Protein AF-A0A6I8UKQ2-F1 (afdb_monomer)

Secondary structure (DSSP, 8-state):
----PPPPTTS-EEEEEE-TT-HHHHHHHHHHHHHHHHHHHHH-TT---EEEESTT---SSTT-EEEEEESS--SSGGGSEEEEESTT-SSGGGGSPPHHHHHHHHHHHTT-S-GGGSSSHHHHHHHHHHHTSS----

Sequence (138 aa):
MSDKTPLDPNQPVLYIDHCRYRENFRRDALQLHVSLAEALRALHPRVKLQLRINEHGPPEEEGAFEVAIAATPAESPSDRQHIWTGLRRVPFAAKVPHVDDIITPVCNALQLVRDDDHTDGESHRRKMANLRRSRSPR

pLDDT: mean 85.26, std 17.62, range [42.84, 98.25]

Structure (mmCIF, N/CA/C/O backbone):
data_AF-A0A6I8UKQ2-F1
#
_entry.id   AF-A0A6I8UKQ2-F1
#
loop_
_atom_site.group_PDB
_atom_site.id
_atom_site.type_symbol
_atom_site.label_atom_id
_atom_site.label_alt_id
_atom_site.label_comp_id
_atom_site.label_asym_id
_atom_site.label_entity_id
_atom_site.label_seq_id
_atom_site.pdbx_PDB_ins_code
_atom_site.Cartn_x
_atom_site.Cartn_y
_atom_site.Cartn_z
_atom_site.occupancy
_atom_site.B_iso_or_equiv
_atom_site.auth_seq_id
_atom_site.auth_comp_id
_atom_site.auth_asym_id
_atom_site.auth_atom_id
_atom_site.pdbx_PDB_model_num
ATOM 1 N N . MET A 1 1 ? 2.188 16.620 -6.924 1.00 42.84 1 MET A N 1
ATOM 2 C CA . MET A 1 1 ? 1.585 17.357 -5.797 1.00 42.84 1 MET A CA 1
ATOM 3 C C . MET A 1 1 ? 1.211 16.324 -4.752 1.00 42.84 1 MET A C 1
ATOM 5 O O . MET A 1 1 ? 0.362 15.495 -5.058 1.00 42.84 1 MET A O 1
ATOM 9 N N . SER A 1 2 ? 1.912 16.282 -3.615 1.00 54.75 2 SER A N 1
ATOM 10 C CA . SER A 1 2 ? 1.585 15.360 -2.519 1.00 54.75 2 SER A CA 1
ATOM 11 C C . SER A 1 2 ? 0.157 15.635 -2.058 1.00 54.75 2 SER A C 1
ATOM 13 O O . SER A 1 2 ? -0.238 16.797 -1.935 1.00 54.75 2 SER A O 1
ATOM 15 N N . ASP A 1 3 ? -0.630 14.580 -1.881 1.00 59.88 3 ASP A N 1
ATOM 16 C CA . ASP A 1 3 ? -2.007 14.688 -1.414 1.00 59.88 3 ASP A CA 1
ATOM 17 C C . ASP A 1 3 ? -1.987 15.251 0.016 1.00 59.88 3 ASP A C 1
ATOM 19 O O . ASP A 1 3 ? -1.508 14.598 0.941 1.00 59.88 3 ASP A O 1
ATOM 23 N N . LYS A 1 4 ? -2.400 16.513 0.182 1.00 67.44 4 LYS A N 1
ATOM 24 C CA . LYS A 1 4 ? -2.380 17.231 1.471 1.00 67.44 4 LYS A CA 1
ATOM 25 C C . LYS A 1 4 ? -3.678 17.051 2.256 1.00 67.44 4 LYS A C 1
ATOM 27 O O . LYS A 1 4 ? -3.938 17.820 3.180 1.00 67.44 4 LYS A O 1
ATOM 32 N N . THR A 1 5 ? -4.512 16.080 1.888 1.00 79.69 5 THR A N 1
ATOM 33 C CA . THR A 1 5 ? -5.775 15.849 2.591 1.00 79.69 5 THR A CA 1
ATOM 34 C C . THR A 1 5 ? -5.469 15.521 4.053 1.00 79.69 5 THR A C 1
ATOM 36 O O . THR A 1 5 ? -4.624 14.650 4.290 1.00 79.69 5 THR A O 1
ATOM 39 N N . PRO A 1 6 ? -6.079 16.207 5.034 1.00 88.75 6 PRO A N 1
ATOM 40 C CA . PRO A 1 6 ? -5.840 15.934 6.447 1.00 88.75 6 PRO A CA 1
ATOM 41 C C . PRO A 1 6 ? -6.100 14.460 6.764 1.00 88.75 6 PRO A C 1
ATOM 43 O O . PRO A 1 6 ? -7.124 13.918 6.350 1.00 88.75 6 PRO A O 1
ATOM 46 N N . LEU A 1 7 ? -5.166 13.820 7.468 1.00 93.38 7 LEU A N 1
ATOM 47 C CA . LEU A 1 7 ? -5.321 12.436 7.912 1.00 93.38 7 LEU A CA 1
ATOM 48 C C . LEU A 1 7 ? -6.005 12.408 9.279 1.00 93.38 7 LEU A C 1
ATOM 50 O O . LEU A 1 7 ? -5.734 13.255 10.129 1.00 93.38 7 LEU A O 1
ATOM 54 N N . ASP A 1 8 ? -6.857 11.413 9.503 1.00 94.81 8 ASP A N 1
ATOM 55 C CA . ASP A 1 8 ? -7.365 11.087 10.833 1.00 94.81 8 ASP A CA 1
ATOM 56 C C . ASP A 1 8 ? -6.199 10.552 11.687 1.00 94.81 8 ASP A C 1
ATOM 58 O O . ASP A 1 8 ? -5.568 9.565 11.288 1.00 94.81 8 ASP A O 1
ATOM 62 N N . PRO A 1 9 ? -5.890 11.176 12.839 1.00 95.00 9 PRO A N 1
ATOM 63 C CA . PRO A 1 9 ? -4.779 10.761 13.691 1.00 95.00 9 PRO A CA 1
ATOM 64 C C . PRO A 1 9 ? -4.976 9.377 14.326 1.00 95.00 9 PRO A C 1
ATOM 66 O O . PRO A 1 9 ? -4.007 8.795 14.800 1.00 95.00 9 PRO A O 1
ATOM 69 N N . ASN A 1 10 ? -6.198 8.837 14.327 1.00 95.19 10 ASN A N 1
ATOM 70 C CA . ASN A 1 10 ? -6.536 7.562 14.969 1.00 95.19 10 ASN A CA 1
ATOM 71 C C . ASN A 1 10 ? -6.699 6.406 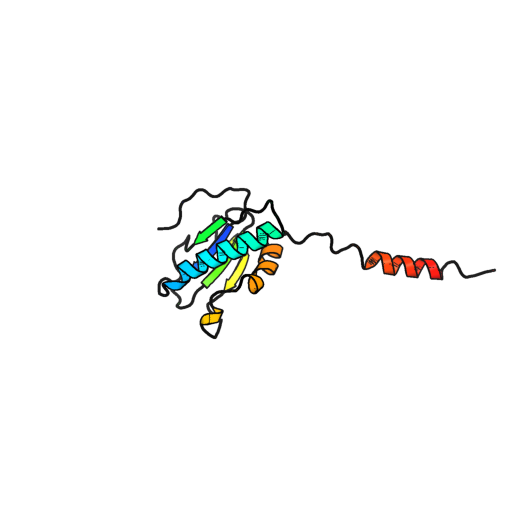13.976 1.00 95.19 10 ASN A C 1
ATOM 73 O O . ASN A 1 10 ? -7.226 5.353 14.339 1.00 95.19 10 ASN A O 1
ATOM 77 N N . GLN A 1 11 ? -6.340 6.613 12.711 1.00 96.81 11 GLN A N 1
ATOM 78 C CA . GLN A 1 11 ? -6.527 5.625 11.656 1.00 96.81 11 GLN A CA 1
ATOM 79 C C . GLN A 1 11 ? -5.202 5.324 10.958 1.00 96.81 11 GLN A C 1
ATOM 81 O O . GLN A 1 11 ? -4.410 6.245 10.724 1.00 96.81 11 GLN A O 1
ATOM 86 N N . PRO A 1 12 ? -4.970 4.061 10.564 1.00 97.44 12 PRO A N 1
ATOM 87 C CA . PRO A 1 12 ? -3.719 3.676 9.943 1.00 97.44 12 PRO A CA 1
ATOM 88 C C . PRO A 1 12 ? -3.570 4.287 8.557 1.00 97.44 12 PRO A C 1
ATOM 90 O O . PRO A 1 12 ? -4.548 4.561 7.851 1.00 97.44 12 PRO A O 1
ATOM 93 N N . VAL A 1 13 ? -2.317 4.458 8.153 1.00 98.00 13 VAL A N 1
ATOM 94 C CA . VAL A 1 13 ? -1.950 5.085 6.886 1.00 98.00 13 VAL A CA 1
ATOM 95 C C . VAL A 1 13 ? -1.039 4.144 6.116 1.00 98.00 13 VAL A C 1
ATOM 97 O O . VAL A 1 13 ? 0.020 3.750 6.605 1.00 98.00 13 VAL A O 1
ATOM 100 N N . LEU A 1 14 ? -1.462 3.798 4.904 1.00 98.12 14 LEU A N 1
ATOM 101 C CA . LEU A 1 14 ? -0.642 3.127 3.909 1.00 98.12 14 LEU A CA 1
ATOM 102 C C . LEU A 1 14 ? 0.182 4.178 3.165 1.00 98.12 14 LEU A C 1
ATOM 104 O O . LEU A 1 14 ? -0.371 5.119 2.595 1.00 98.12 14 LEU A O 1
ATOM 108 N N . TYR A 1 15 ? 1.493 3.997 3.147 1.00 97.62 15 TYR A N 1
ATOM 109 C CA . TYR A 1 15 ? 2.428 4.817 2.391 1.00 97.62 15 TYR A CA 1
ATOM 110 C C . TYR A 1 15 ? 2.923 4.002 1.203 1.00 97.62 15 TYR A C 1
ATOM 112 O O . TYR A 1 15 ? 3.449 2.904 1.389 1.00 97.62 15 TYR A O 1
ATOM 120 N N . ILE A 1 16 ? 2.734 4.522 -0.007 1.00 97.50 16 ILE A N 1
ATOM 121 C CA . ILE A 1 16 ? 3.230 3.896 -1.231 1.00 97.50 16 ILE A CA 1
ATOM 122 C C . ILE A 1 16 ? 4.134 4.877 -1.963 1.00 97.50 16 ILE A C 1
ATOM 124 O O . ILE A 1 16 ? 3.672 5.911 -2.446 1.00 97.50 16 ILE A O 1
ATOM 128 N N . ASP A 1 17 ? 5.401 4.517 -2.113 1.00 96.06 17 ASP A N 1
ATOM 129 C CA . ASP A 1 17 ? 6.355 5.288 -2.899 1.00 96.06 17 ASP A CA 1
ATOM 130 C C . ASP A 1 17 ? 6.704 4.511 -4.168 1.00 96.06 17 ASP A C 1
ATOM 132 O O . ASP A 1 17 ? 7.099 3.348 -4.126 1.00 96.06 17 ASP A O 1
ATOM 136 N N . HIS A 1 18 ? 6.524 5.133 -5.327 1.00 96.31 18 HIS A N 1
ATOM 137 C CA . HIS A 1 18 ? 6.739 4.490 -6.615 1.00 96.31 18 HIS A CA 1
ATOM 138 C C . HIS A 1 18 ? 7.494 5.406 -7.572 1.00 96.31 18 HIS A C 1
ATOM 140 O O . HIS A 1 18 ? 7.295 6.626 -7.590 1.00 96.31 18 HIS A O 1
ATOM 146 N N . CYS A 1 19 ? 8.344 4.819 -8.413 1.00 93.88 19 CYS A N 1
ATOM 147 C CA . CYS A 1 19 ? 9.161 5.608 -9.325 1.00 93.88 19 CYS A CA 1
ATOM 148 C C . CYS A 1 19 ? 8.311 6.411 -10.321 1.00 93.88 19 CYS A C 1
ATOM 150 O O . CYS A 1 19 ? 7.188 6.037 -10.682 1.00 93.88 19 CYS A O 1
ATOM 152 N N . ARG A 1 20 ? 8.867 7.526 -10.802 1.00 91.12 20 ARG A N 1
ATOM 153 C CA . ARG A 1 20 ? 8.183 8.429 -11.745 1.00 91.12 20 ARG A CA 1
ATOM 154 C C . ARG A 1 20 ? 8.106 7.909 -13.184 1.00 91.12 20 ARG A C 1
ATOM 156 O O . ARG A 1 20 ? 7.345 8.445 -13.977 1.00 91.12 20 ARG A O 1
ATOM 163 N N . TYR A 1 21 ? 8.899 6.895 -13.530 1.00 89.06 21 TYR A N 1
ATOM 164 C CA . TYR A 1 21 ? 9.053 6.420 -14.913 1.00 89.06 21 TYR A CA 1
ATOM 165 C C . TYR A 1 21 ? 7.923 5.494 -15.375 1.00 89.06 21 TYR A C 1
ATOM 167 O O . TYR A 1 21 ? 7.831 5.170 -16.556 1.00 89.06 21 TYR A O 1
ATOM 175 N N . ARG A 1 22 ? 7.084 5.015 -14.449 1.00 89.25 22 ARG A N 1
ATOM 176 C CA . ARG A 1 22 ? 6.032 4.034 -14.730 1.00 89.25 22 ARG A CA 1
ATOM 177 C C . ARG A 1 22 ? 4.667 4.637 -14.449 1.00 89.25 22 ARG A C 1
ATOM 179 O O . ARG A 1 22 ? 4.264 4.778 -13.299 1.00 89.25 22 ARG A O 1
ATOM 186 N N . GLU A 1 23 ? 3.935 4.935 -15.514 1.00 84.75 23 GLU A N 1
ATOM 187 C CA . GLU A 1 23 ? 2.611 5.564 -15.427 1.00 84.75 23 GLU A CA 1
ATOM 188 C C . GLU A 1 23 ? 1.591 4.682 -14.690 1.00 84.75 23 GLU A C 1
ATOM 190 O O . GLU A 1 23 ? 0.783 5.176 -13.902 1.00 84.75 23 GLU A O 1
ATOM 195 N N . ASN A 1 24 ? 1.681 3.361 -14.874 1.00 93.00 24 ASN A N 1
ATOM 196 C CA . ASN A 1 24 ? 0.750 2.410 -14.267 1.00 93.00 24 ASN A CA 1
ATOM 197 C C . ASN A 1 24 ? 0.889 2.322 -12.742 1.00 93.00 24 ASN A C 1
ATOM 199 O O . ASN A 1 24 ? -0.107 2.082 -12.069 1.00 93.00 24 ASN A O 1
ATOM 203 N N . PHE A 1 25 ? 2.071 2.589 -12.175 1.00 95.12 25 PHE A N 1
ATOM 204 C CA . PHE A 1 25 ? 2.309 2.412 -10.738 1.00 95.12 25 PHE A CA 1
ATOM 205 C C . PHE A 1 25 ? 1.404 3.284 -9.873 1.00 95.12 25 PHE A C 1
ATOM 207 O O . PHE A 1 25 ? 0.968 2.842 -8.814 1.00 95.12 25 PHE A O 1
ATOM 214 N N . ARG A 1 26 ? 1.037 4.482 -10.340 1.00 94.62 26 ARG A N 1
ATOM 215 C CA . ARG A 1 26 ? 0.072 5.311 -9.614 1.00 94.62 26 ARG A CA 1
ATOM 216 C C . ARG A 1 26 ? -1.308 4.656 -9.566 1.00 94.62 26 ARG A C 1
ATOM 218 O O . ARG A 1 26 ? -1.941 4.644 -8.516 1.00 94.62 26 ARG A O 1
ATOM 225 N N . ARG A 1 27 ? -1.779 4.124 -10.697 1.00 95.94 27 ARG A N 1
ATOM 226 C CA . ARG A 1 27 ? -3.061 3.409 -10.777 1.00 95.94 27 ARG A CA 1
ATOM 227 C C . ARG A 1 27 ? -3.024 2.149 -9.916 1.00 95.94 27 ARG A C 1
ATOM 229 O O . ARG A 1 27 ? -3.963 1.896 -9.171 1.00 95.94 27 ARG A O 1
ATOM 236 N N . ASP A 1 28 ? -1.935 1.398 -9.994 1.00 96.81 28 ASP A N 1
ATOM 237 C CA . ASP A 1 28 ? -1.778 0.142 -9.272 1.00 96.81 28 ASP A CA 1
ATOM 238 C C . ASP A 1 28 ? -1.684 0.388 -7.750 1.00 96.81 28 ASP A C 1
ATOM 240 O O . ASP A 1 28 ? -2.283 -0.350 -6.975 1.00 96.81 28 ASP A O 1
ATOM 244 N N . ALA A 1 29 ? -1.055 1.487 -7.309 1.00 97.19 29 ALA A N 1
ATOM 245 C CA . ALA A 1 29 ? -1.053 1.932 -5.911 1.00 97.19 29 ALA A CA 1
ATOM 246 C C . ALA A 1 29 ? -2.461 2.261 -5.387 1.00 97.19 29 ALA A C 1
ATOM 248 O O . ALA A 1 29 ? -2.823 1.859 -4.281 1.00 97.19 29 ALA A O 1
ATOM 249 N N . LEU A 1 30 ? -3.272 2.961 -6.187 1.00 97.12 30 LEU A N 1
ATOM 250 C CA . LEU A 1 30 ? -4.666 3.255 -5.839 1.00 97.12 30 LEU A CA 1
ATOM 251 C C . LEU A 1 30 ? -5.504 1.973 -5.761 1.00 97.12 30 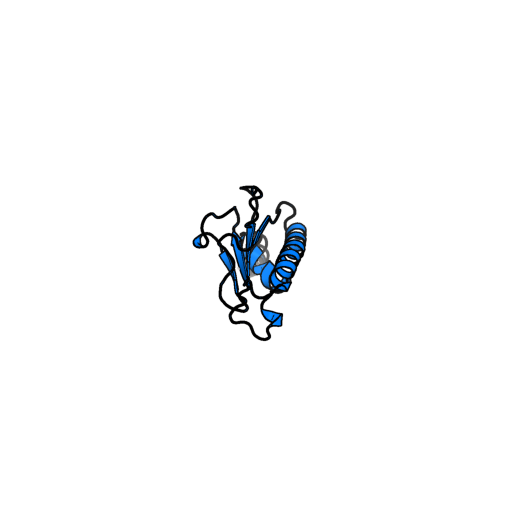LEU A C 1
ATOM 253 O O . LEU A 1 30 ? -6.269 1.794 -4.816 1.00 97.12 30 LEU A O 1
ATOM 257 N N . GLN A 1 31 ? -5.334 1.057 -6.717 1.00 97.94 31 GLN A N 1
ATOM 258 C CA . GLN A 1 31 ? -6.041 -0.223 -6.713 1.00 97.94 31 GLN A CA 1
ATOM 259 C C . GLN A 1 31 ? -5.648 -1.085 -5.509 1.00 97.94 31 GLN A C 1
ATOM 261 O O . GLN A 1 31 ? -6.519 -1.680 -4.868 1.00 97.94 31 GLN A O 1
ATOM 266 N N . LEU A 1 32 ? -4.355 -1.135 -5.181 1.00 98.25 32 LEU A N 1
ATOM 267 C CA . LEU A 1 32 ? -3.850 -1.846 -4.012 1.00 98.25 32 LEU A CA 1
ATOM 268 C C . LEU A 1 32 ? -4.462 -1.281 -2.729 1.00 98.25 32 LEU A C 1
ATOM 270 O O . LEU A 1 32 ? -4.924 -2.052 -1.895 1.00 98.25 32 LEU A O 1
ATOM 274 N N . HIS A 1 33 ? -4.525 0.048 -2.595 1.00 98.19 33 HIS A N 1
ATOM 275 C CA . HIS A 1 33 ? -5.157 0.702 -1.448 1.00 98.19 33 HIS A CA 1
ATOM 276 C C . HIS A 1 33 ? -6.629 0.320 -1.299 1.00 98.19 33 HIS A C 1
ATOM 278 O O . HIS A 1 33 ? -7.014 -0.111 -0.216 1.00 98.19 33 HIS A O 1
ATOM 284 N N . VAL A 1 34 ? -7.432 0.428 -2.363 1.00 98.06 34 VAL A N 1
ATOM 285 C CA . VAL A 1 34 ? -8.861 0.070 -2.321 1.00 98.06 34 VAL A CA 1
ATOM 286 C C . VAL A 1 34 ? -9.032 -1.385 -1.894 1.00 98.06 34 VAL A C 1
ATOM 288 O O . VAL A 1 34 ? -9.751 -1.674 -0.940 1.00 98.06 34 VAL A O 1
ATOM 291 N N . SER A 1 35 ? -8.309 -2.290 -2.551 1.00 98.19 35 SER A N 1
ATOM 292 C CA . SER A 1 35 ? -8.431 -3.731 -2.322 1.00 98.19 35 SER A CA 1
ATOM 293 C C . SER A 1 35 ? -7.980 -4.118 -0.904 1.00 98.19 35 SER A C 1
ATOM 295 O O . SER A 1 35 ? -8.646 -4.894 -0.220 1.00 98.19 35 SER A O 1
ATOM 297 N N . LEU A 1 36 ? -6.880 -3.530 -0.418 1.00 98.19 36 LEU A N 1
ATOM 298 C CA . LEU A 1 36 ? -6.379 -3.759 0.938 1.00 98.19 36 LEU A CA 1
ATOM 299 C C . LEU A 1 36 ? -7.305 -3.154 2.001 1.00 98.19 36 LEU A C 1
ATOM 301 O O . LEU A 1 36 ? -7.532 -3.774 3.038 1.00 98.19 36 LEU A O 1
ATOM 305 N N . ALA A 1 37 ? -7.864 -1.966 1.757 1.00 97.75 37 ALA A N 1
ATOM 306 C CA . ALA A 1 37 ? -8.816 -1.330 2.662 1.00 97.75 37 ALA A CA 1
ATOM 307 C C . ALA A 1 37 ? -10.102 -2.158 2.799 1.00 97.75 37 ALA A C 1
ATOM 309 O O . ALA A 1 37 ? -10.629 -2.297 3.903 1.00 97.75 37 ALA A O 1
ATOM 310 N N . GLU A 1 38 ? -10.596 -2.741 1.704 1.00 97.69 38 GLU A N 1
ATOM 311 C CA . GLU A 1 38 ? -11.746 -3.646 1.727 1.00 97.69 38 GLU A CA 1
ATOM 312 C C . GLU A 1 38 ? -11.455 -4.925 2.514 1.00 97.69 38 GLU A C 1
ATOM 314 O O . GLU A 1 38 ? -12.248 -5.285 3.389 1.00 97.69 38 GLU A O 1
ATOM 319 N N . ALA A 1 39 ? -10.305 -5.558 2.267 1.00 96.69 39 ALA A N 1
ATOM 320 C CA . ALA A 1 39 ? -9.873 -6.747 2.997 1.00 96.69 39 ALA A CA 1
ATOM 321 C C . ALA A 1 39 ? -9.713 -6.467 4.502 1.00 96.69 39 ALA A C 1
ATOM 323 O O . ALA A 1 39 ? -10.250 -7.198 5.336 1.00 96.69 39 ALA A O 1
ATOM 324 N N . LEU A 1 40 ? -9.054 -5.363 4.870 1.00 95.62 40 LEU A N 1
ATOM 325 C CA . LEU A 1 40 ? -8.908 -4.957 6.269 1.00 95.62 40 LEU A CA 1
ATOM 326 C C . LEU A 1 40 ? -10.246 -4.650 6.925 1.00 95.62 40 LEU A C 1
ATOM 328 O O . LEU A 1 40 ? -10.452 -5.043 8.066 1.00 95.62 40 LEU A O 1
ATOM 332 N N . ARG A 1 41 ? -11.174 -3.990 6.228 1.00 95.44 41 ARG A N 1
ATOM 333 C CA . ARG A 1 41 ? -12.509 -3.699 6.765 1.00 95.44 41 ARG A CA 1
ATOM 334 C C . ARG A 1 41 ? -13.316 -4.974 7.011 1.00 95.44 41 ARG A C 1
ATOM 336 O O . ARG A 1 41 ? -14.088 -5.014 7.965 1.00 95.44 41 ARG A O 1
ATOM 343 N N . ALA A 1 42 ? -13.147 -6.004 6.180 1.00 94.88 42 ALA A N 1
ATOM 344 C CA . ALA A 1 42 ? -13.801 -7.296 6.383 1.00 94.88 42 ALA A CA 1
ATOM 345 C C . ALA A 1 42 ? -13.309 -8.001 7.661 1.00 94.88 42 ALA A C 1
ATOM 347 O O . ALA A 1 42 ? -14.107 -8.616 8.366 1.00 94.88 42 ALA A O 1
ATOM 348 N N . LEU A 1 43 ? -12.018 -7.871 7.989 1.00 92.94 43 LEU A N 1
ATOM 349 C CA . LE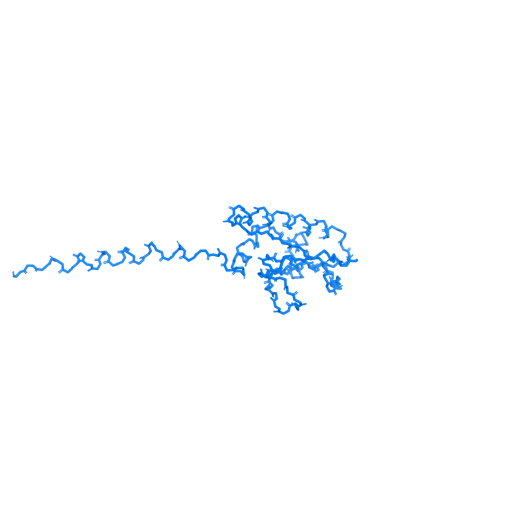U A 1 43 ? -11.403 -8.464 9.184 1.00 92.94 43 LEU A CA 1
ATOM 350 C C . LEU A 1 43 ? -11.581 -7.591 10.443 1.00 92.94 43 LEU A C 1
ATOM 352 O O . LEU A 1 43 ? -11.867 -8.087 11.533 1.00 92.94 43 LEU A O 1
ATOM 356 N N . HIS A 1 44 ? -11.444 -6.275 10.286 1.00 93.88 44 HIS A N 1
ATOM 357 C CA . HIS A 1 44 ? -11.441 -5.263 11.340 1.00 93.88 44 HIS A CA 1
ATOM 358 C C . HIS A 1 44 ? -12.311 -4.059 10.926 1.00 93.88 44 HIS A C 1
ATOM 360 O O . HIS A 1 44 ? -11.791 -3.029 10.496 1.00 93.88 44 HIS A O 1
ATOM 366 N N . PRO A 1 45 ? -13.645 -4.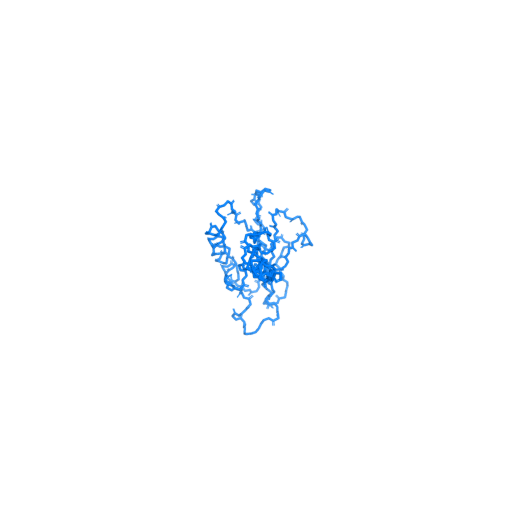117 11.113 1.00 93.81 45 PRO A N 1
ATOM 367 C CA . PRO A 1 45 ? -14.582 -3.114 10.580 1.00 93.81 45 PRO A CA 1
ATOM 368 C C . PRO A 1 45 ? -14.386 -1.671 11.066 1.00 93.81 45 PRO A C 1
ATOM 370 O O . PRO A 1 45 ? -14.926 -0.737 10.476 1.00 93.81 45 PRO A O 1
ATOM 373 N N . ARG A 1 46 ? -13.649 -1.477 12.166 1.00 92.94 46 ARG A N 1
ATOM 374 C CA . ARG A 1 46 ? -13.342 -0.153 12.732 1.00 92.94 46 ARG A CA 1
ATOM 375 C C . ARG A 1 46 ? -12.127 0.513 12.082 1.00 92.94 46 ARG A C 1
ATOM 377 O O . ARG A 1 46 ? -11.940 1.712 12.273 1.00 92.94 46 ARG A O 1
ATOM 384 N N . VAL A 1 47 ? -11.325 -0.251 11.342 1.00 94.25 47 VAL A N 1
ATOM 385 C CA . VAL A 1 47 ? -10.126 0.232 10.662 1.00 94.25 47 VAL A CA 1
ATOM 386 C C . VAL A 1 47 ? -10.519 0.875 9.337 1.00 94.25 47 VAL A C 1
ATOM 388 O O . VAL A 1 47 ? -11.159 0.255 8.487 1.00 94.25 47 VAL A O 1
ATOM 391 N N . LYS A 1 48 ? -10.115 2.130 9.152 1.00 95.94 48 LYS A N 1
ATOM 392 C CA . LYS A 1 48 ? -10.267 2.898 7.917 1.00 95.94 48 LYS A CA 1
ATOM 393 C C . LYS A 1 48 ? -8.882 3.226 7.379 1.00 95.94 48 LYS A C 1
ATOM 395 O O . LYS A 1 48 ? -8.257 4.187 7.809 1.00 95.94 48 LYS A O 1
ATOM 400 N N . LEU A 1 49 ? -8.401 2.415 6.444 1.00 97.56 49 LEU A N 1
ATOM 401 C CA . LEU A 1 49 ? -7.065 2.592 5.884 1.00 97.56 49 LEU A CA 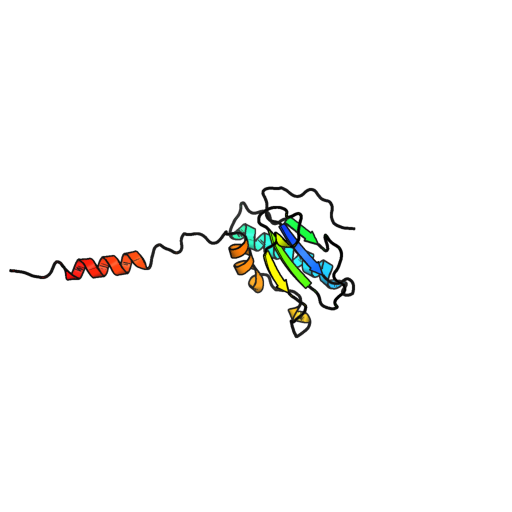1
ATOM 402 C C . LEU A 1 49 ? -6.988 3.863 5.024 1.00 97.56 49 LEU A C 1
ATOM 404 O O . LEU A 1 49 ? -7.685 3.987 4.015 1.00 97.56 49 LEU A O 1
ATOM 408 N N . GLN A 1 50 ? -6.110 4.784 5.406 1.00 97.19 50 GLN A N 1
ATOM 409 C CA . GLN A 1 50 ? -5.811 6.007 4.660 1.00 97.19 50 GLN A CA 1
ATOM 410 C C . GLN A 1 50 ? -4.619 5.787 3.719 1.00 97.19 50 GLN A C 1
ATOM 412 O O . GLN A 1 50 ? -3.890 4.808 3.866 1.00 97.19 50 GLN A O 1
ATOM 417 N N . LEU A 1 51 ? -4.404 6.692 2.760 1.00 97.00 51 LEU A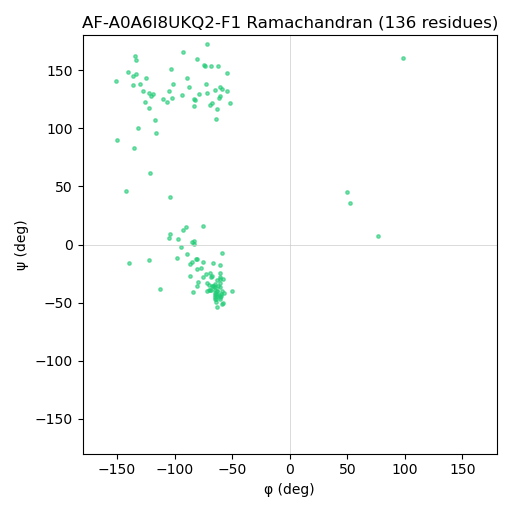 N 1
ATOM 418 C CA . LEU A 1 51 ? -3.352 6.558 1.749 1.00 97.00 51 LEU A CA 1
ATOM 419 C C . LEU A 1 51 ? -2.502 7.823 1.625 1.00 97.00 51 LEU A C 1
ATOM 421 O O . LEU A 1 51 ? -3.018 8.940 1.541 1.00 97.00 51 LEU A O 1
ATOM 425 N N . ARG A 1 52 ? -1.191 7.622 1.505 1.00 96.31 52 ARG A N 1
ATOM 426 C CA . ARG A 1 52 ? -0.215 8.605 1.037 1.00 96.31 52 ARG A CA 1
ATOM 427 C C . ARG A 1 52 ? 0.613 8.002 -0.088 1.00 96.31 52 ARG A C 1
ATOM 429 O O . ARG A 1 52 ? 1.106 6.888 0.038 1.00 96.31 52 ARG A O 1
ATOM 436 N N . ILE A 1 53 ? 0.758 8.746 -1.184 1.00 95.25 53 ILE A N 1
ATOM 437 C CA . ILE A 1 53 ? 1.587 8.344 -2.327 1.00 95.25 53 ILE A CA 1
ATOM 438 C C . ILE A 1 53 ? 2.695 9.367 -2.536 1.00 95.25 53 ILE A C 1
ATOM 440 O O . ILE A 1 53 ? 2.378 10.553 -2.680 1.00 95.25 53 ILE A O 1
ATOM 444 N N . ASN A 1 54 ? 3.948 8.911 -2.644 1.00 94.44 54 ASN A N 1
ATOM 445 C CA . ASN A 1 54 ? 5.115 9.749 -2.940 1.00 94.44 54 ASN A CA 1
ATOM 446 C C . ASN A 1 54 ? 5.170 10.982 -2.030 1.00 94.44 54 ASN A C 1
ATOM 448 O O . ASN A 1 54 ? 5.343 12.108 -2.506 1.00 94.44 54 ASN A O 1
ATOM 452 N N . GLU A 1 55 ? 4.934 10.792 -0.729 1.00 91.69 55 GLU A N 1
ATOM 453 C CA . GLU A 1 55 ? 4.771 11.901 0.219 1.00 91.69 55 GLU A CA 1
ATOM 454 C C . GLU A 1 55 ? 6.022 12.784 0.262 1.00 91.69 55 GLU A C 1
ATOM 456 O O . GLU A 1 55 ? 5.910 14.009 0.182 1.00 91.69 55 GLU A O 1
ATOM 461 N N . HIS A 1 56 ? 7.189 12.134 0.267 1.00 87.88 56 HIS A N 1
ATOM 462 C CA . HIS A 1 56 ? 8.521 12.746 0.237 1.00 87.88 56 HIS A CA 1
ATOM 463 C C . HIS A 1 56 ? 9.084 12.894 -1.186 1.00 87.88 56 HIS A C 1
ATOM 465 O O . HIS A 1 56 ? 10.256 13.207 -1.370 1.00 87.88 56 HIS A O 1
ATOM 471 N N . GLY A 1 57 ? 8.239 12.704 -2.201 1.00 88.19 57 GLY A N 1
ATOM 472 C CA . GLY A 1 57 ? 8.624 12.669 -3.609 1.00 88.19 57 GLY A CA 1
ATOM 473 C C . GLY A 1 57 ? 8.786 11.243 -4.154 1.00 88.19 57 GLY A C 1
ATOM 474 O O . GLY A 1 57 ? 8.887 10.286 -3.391 1.00 88.19 57 GLY A O 1
ATOM 475 N N . PRO A 1 58 ? 8.744 11.078 -5.488 1.00 89.88 58 PRO A N 1
ATOM 476 C CA . PRO A 1 58 ? 8.901 9.773 -6.118 1.00 89.88 58 PRO A CA 1
ATOM 477 C C . PRO A 1 58 ? 10.363 9.294 -6.044 1.00 89.88 58 PRO A C 1
ATOM 479 O O . PRO A 1 58 ? 11.258 10.088 -6.342 1.00 89.88 58 PRO A O 1
ATOM 482 N N . PRO A 1 59 ? 10.610 8.005 -5.754 1.00 91.31 59 PRO A N 1
ATOM 483 C CA . PRO A 1 59 ? 11.929 7.388 -5.879 1.00 91.31 59 PRO A CA 1
ATOM 484 C C . PRO A 1 59 ? 12.549 7.560 -7.275 1.00 91.31 59 PRO A C 1
ATOM 486 O O . PRO A 1 59 ? 11.842 7.577 -8.296 1.00 91.31 59 PRO A O 1
ATOM 489 N N . GLU A 1 60 ? 13.880 7.656 -7.323 1.00 91.38 60 GLU A N 1
ATOM 490 C CA . GLU A 1 60 ? 14.645 7.818 -8.567 1.00 91.38 60 GLU A CA 1
ATOM 491 C C . GLU A 1 60 ? 14.986 6.484 -9.237 1.00 91.38 60 GLU A C 1
ATOM 493 O O . GLU A 1 60 ? 15.313 6.451 -10.424 1.00 91.38 60 GLU A O 1
ATOM 498 N N . GLU A 1 61 ? 14.888 5.379 -8.508 1.00 91.94 61 GLU A N 1
ATOM 499 C CA . GLU A 1 61 ? 15.232 4.046 -8.973 1.00 91.94 61 GLU A CA 1
ATOM 500 C C . GLU A 1 61 ? 14.124 3.450 -9.853 1.00 91.94 61 GLU A C 1
ATOM 502 O O . GLU A 1 61 ? 12.946 3.393 -9.485 1.00 91.94 61 GLU A O 1
ATOM 507 N N . GLU A 1 62 ? 14.486 2.947 -11.034 1.00 89.94 62 GLU A N 1
ATOM 508 C CA . GLU A 1 62 ? 13.520 2.293 -11.915 1.00 89.94 62 GLU A CA 1
ATOM 509 C C . GLU A 1 62 ? 12.965 1.006 -11.278 1.00 89.94 62 GLU A C 1
ATOM 511 O O . GLU A 1 62 ? 13.693 0.154 -10.771 1.00 89.94 62 GLU A O 1
ATOM 516 N N . GLY A 1 63 ? 11.640 0.846 -11.325 1.00 90.25 63 GLY A N 1
ATOM 517 C CA . GLY A 1 6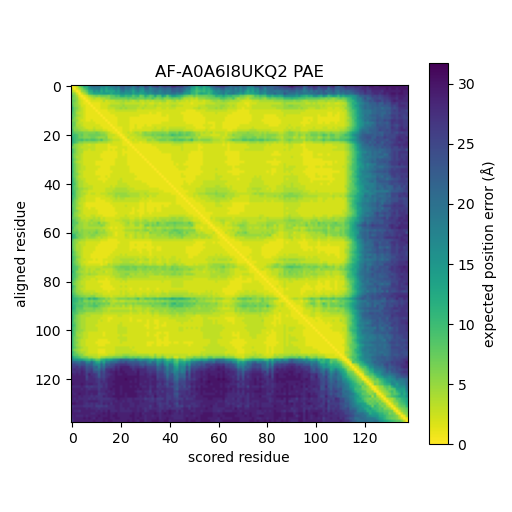3 ? 10.958 -0.293 -10.714 1.00 90.25 63 GLY A CA 1
ATOM 518 C C . GLY A 1 63 ? 10.798 -0.227 -9.191 1.00 90.25 63 GLY A C 1
ATOM 519 O O . GLY A 1 63 ? 10.332 -1.216 -8.628 1.00 90.25 63 GLY A O 1
ATOM 520 N N . ALA A 1 64 ? 11.133 0.891 -8.532 1.00 95.12 64 ALA A N 1
ATOM 521 C CA . ALA A 1 64 ? 10.752 1.117 -7.137 1.00 95.12 64 ALA A CA 1
ATOM 522 C C . ALA A 1 64 ? 9.225 1.127 -6.989 1.00 95.12 64 ALA A C 1
ATOM 524 O O . ALA A 1 64 ? 8.526 1.868 -7.691 1.00 95.12 64 ALA A O 1
ATOM 525 N N . PHE A 1 65 ? 8.740 0.292 -6.075 1.00 97.12 65 PHE A N 1
ATOM 526 C CA . PHE A 1 65 ? 7.355 0.238 -5.626 1.00 97.12 65 PHE A CA 1
ATOM 527 C C . PHE A 1 65 ? 7.397 -0.229 -4.174 1.00 97.12 65 PHE A C 1
ATOM 529 O O . PHE A 1 65 ? 7.446 -1.424 -3.879 1.00 97.12 65 PHE A O 1
ATOM 536 N N . GLU A 1 66 ? 7.482 0.735 -3.275 1.00 97.06 66 GLU A N 1
ATOM 537 C CA . GLU A 1 66 ? 7.729 0.525 -1.861 1.00 97.06 66 GLU A CA 1
ATOM 538 C C . GLU A 1 66 ? 6.423 0.725 -1.100 1.00 97.06 66 GLU A C 1
ATOM 540 O O . GLU A 1 66 ? 5.712 1.705 -1.319 1.00 97.06 66 GLU A O 1
ATOM 545 N N . VAL A 1 67 ? 6.098 -0.214 -0.216 1.00 98.12 67 VAL A N 1
ATOM 546 C CA . VAL A 1 67 ? 4.897 -0.157 0.620 1.00 98.12 67 VAL A CA 1
ATOM 547 C C . VAL A 1 67 ? 5.321 -0.164 2.076 1.00 98.12 67 VAL A C 1
ATOM 549 O O . VAL A 1 67 ? 6.056 -1.047 2.523 1.00 98.12 67 VAL A O 1
ATOM 552 N N . ALA A 1 68 ? 4.823 0.809 2.820 1.00 98.12 68 ALA A N 1
ATOM 553 C CA . ALA A 1 68 ? 5.013 0.951 4.251 1.00 98.12 68 ALA A CA 1
ATOM 554 C C . ALA A 1 68 ? 3.673 1.260 4.925 1.00 98.12 68 ALA A C 1
ATOM 556 O O . ALA A 1 68 ? 2.733 1.738 4.288 1.00 98.12 68 ALA A O 1
ATOM 557 N N . ILE A 1 69 ? 3.576 0.994 6.223 1.00 98.19 69 ILE A N 1
ATOM 558 C CA . ILE A 1 69 ? 2.368 1.269 6.993 1.00 98.19 69 ILE A CA 1
ATOM 559 C C . ILE A 1 69 ? 2.699 1.800 8.383 1.00 98.19 69 ILE A C 1
ATOM 561 O O . ILE A 1 69 ? 3.711 1.432 8.976 1.00 98.19 69 ILE A O 1
ATOM 565 N N . ALA A 1 70 ? 1.831 2.658 8.907 1.00 97.44 70 ALA A N 1
ATOM 566 C CA . ALA A 1 70 ? 1.863 3.093 10.296 1.00 97.44 70 ALA A CA 1
ATOM 567 C C . ALA A 1 70 ? 0.452 3.035 10.899 1.00 97.44 70 ALA A C 1
ATOM 569 O O . ALA A 1 70 ? -0.539 3.256 10.197 1.00 97.44 70 ALA A O 1
ATOM 570 N N . ALA A 1 71 ? 0.363 2.731 12.197 1.00 96.00 71 ALA A N 1
ATOM 571 C CA . ALA A 1 71 ? -0.909 2.653 12.923 1.00 96.00 71 ALA A CA 1
ATOM 572 C C . ALA A 1 71 ? -1.600 4.018 13.071 1.00 96.00 71 ALA A C 1
ATOM 574 O O . ALA A 1 71 ? -2.826 4.094 13.135 1.00 96.00 71 ALA A O 1
ATOM 575 N N . THR A 1 72 ? -0.808 5.085 13.064 1.00 95.25 72 THR A N 1
ATOM 576 C CA . THR A 1 72 ? -1.233 6.485 13.040 1.00 95.25 72 THR A CA 1
ATOM 577 C C . THR A 1 72 ? -0.391 7.239 12.007 1.00 95.25 72 THR A C 1
ATOM 579 O O . THR A 1 72 ? 0.678 6.749 11.633 1.00 95.25 72 THR A O 1
ATOM 582 N N . PRO A 1 73 ? -0.817 8.424 11.537 1.00 95.38 73 PRO A N 1
ATOM 583 C CA . PRO A 1 73 ? -0.015 9.238 10.628 1.00 95.38 73 PRO A CA 1
ATOM 584 C C . PRO A 1 73 ? 1.404 9.481 11.163 1.00 95.38 73 PRO A C 1
ATOM 586 O O . PRO A 1 73 ? 1.580 10.020 12.252 1.00 95.38 73 PRO A O 1
ATOM 589 N N . ALA A 1 74 ? 2.402 9.068 10.386 1.00 92.88 74 ALA A N 1
ATOM 590 C CA . ALA A 1 74 ? 3.821 9.166 10.705 1.00 92.88 74 ALA A CA 1
ATOM 591 C C . ALA A 1 74 ? 4.479 10.330 9.954 1.00 92.88 74 ALA A C 1
ATOM 593 O O . ALA A 1 74 ? 4.429 10.387 8.720 1.00 92.88 74 ALA A O 1
ATOM 594 N N . GLU A 1 75 ? 5.149 11.221 10.688 1.00 87.38 75 GLU A N 1
ATOM 595 C CA . GLU A 1 75 ? 5.889 12.349 10.108 1.00 87.38 75 GLU A CA 1
ATOM 596 C C . GLU A 1 75 ? 7.165 11.885 9.398 1.00 87.38 75 GLU A C 1
ATOM 598 O O . GLU A 1 75 ? 7.475 12.357 8.302 1.00 87.38 75 GLU A O 1
ATOM 603 N N . SER A 1 76 ? 7.881 10.919 9.986 1.00 89.19 76 SER A N 1
ATOM 604 C CA . SER A 1 76 ? 9.127 10.400 9.428 1.00 89.19 76 SER A CA 1
ATOM 605 C C . SER A 1 76 ? 8.938 9.034 8.747 1.00 89.19 76 SER A C 1
ATOM 607 O O . SER A 1 76 ? 8.064 8.254 9.137 1.00 89.19 76 SER A O 1
ATOM 609 N N . PRO A 1 77 ? 9.750 8.701 7.725 1.00 89.62 77 PRO A N 1
ATOM 610 C CA . PRO A 1 77 ? 9.790 7.354 7.155 1.00 89.62 77 PRO A CA 1
ATOM 611 C C . PRO A 1 77 ? 10.206 6.270 8.158 1.00 89.62 77 PRO A C 1
ATOM 613 O O . PRO A 1 77 ? 9.766 5.133 8.029 1.00 89.62 77 PRO A O 1
ATOM 616 N N . SER A 1 78 ? 11.025 6.617 9.156 1.00 89.94 78 SER A N 1
ATOM 617 C CA . SER A 1 78 ? 11.552 5.681 10.159 1.00 89.94 78 SER A CA 1
ATOM 618 C C . SER A 1 78 ? 10.485 5.156 11.119 1.00 89.94 78 SER A C 1
ATOM 620 O O . SER A 1 78 ? 10.635 4.062 11.653 1.00 89.94 78 SER A O 1
ATOM 622 N N . ASP A 1 79 ? 9.399 5.909 11.309 1.00 92.69 79 ASP A N 1
ATOM 623 C CA . ASP A 1 79 ? 8.267 5.514 12.159 1.00 92.69 79 ASP A CA 1
ATOM 624 C C . ASP A 1 79 ? 7.278 4.590 11.429 1.00 92.69 79 ASP A C 1
ATOM 626 O O . ASP A 1 79 ? 6.246 4.195 11.975 1.00 92.69 79 ASP A O 1
ATOM 630 N N . ARG A 1 80 ? 7.563 4.262 10.165 1.00 95.44 80 ARG A N 1
ATOM 631 C CA . ARG A 1 80 ? 6.726 3.409 9.324 1.00 95.44 80 ARG A CA 1
ATOM 632 C C . ARG A 1 80 ? 7.325 2.020 9.278 1.00 95.44 80 ARG A C 1
ATOM 634 O O . ARG A 1 80 ? 8.524 1.839 9.078 1.00 95.44 80 ARG A O 1
ATOM 641 N N . GLN A 1 81 ? 6.468 1.018 9.365 1.00 97.50 81 GLN A N 1
ATOM 642 C CA . GLN A 1 81 ? 6.881 -0.353 9.146 1.00 97.50 81 GLN A CA 1
ATOM 643 C C . GLN A 1 81 ? 6.894 -0.653 7.649 1.00 97.50 81 GLN A C 1
ATOM 645 O O . GLN A 1 81 ? 5.866 -0.570 6.977 1.00 97.50 81 GLN A O 1
ATOM 650 N N . HIS A 1 82 ? 8.061 -1.014 7.124 1.00 97.06 82 HIS A N 1
ATOM 651 C CA . HIS A 1 82 ? 8.203 -1.434 5.735 1.00 97.06 82 HIS A CA 1
ATOM 652 C C . HIS A 1 82 ? 7.578 -2.820 5.520 1.00 97.06 82 HIS A C 1
ATOM 654 O O . HIS A 1 82 ? 7.854 -3.759 6.267 1.00 97.06 82 HIS A O 1
ATOM 660 N N . ILE A 1 83 ? 6.741 -2.940 4.490 1.00 97.75 83 ILE A N 1
ATOM 661 C CA . ILE A 1 83 ? 5.965 -4.146 4.170 1.00 97.75 83 ILE A CA 1
ATOM 662 C C . ILE A 1 83 ? 6.448 -4.784 2.870 1.00 97.75 83 ILE A C 1
ATOM 664 O O . ILE A 1 83 ? 6.487 -6.010 2.757 1.00 97.75 83 ILE A O 1
ATOM 668 N N . TRP A 1 84 ? 6.813 -3.972 1.878 1.00 97.44 84 TRP A N 1
ATOM 669 C CA . TRP A 1 84 ? 7.156 -4.470 0.553 1.00 97.44 84 TRP A CA 1
ATOM 670 C C . TRP A 1 84 ? 8.159 -3.586 -0.167 1.00 97.44 84 TRP A C 1
ATOM 672 O O . TRP A 1 84 ? 8.008 -2.366 -0.177 1.00 97.44 84 TRP A O 1
ATOM 682 N N . THR A 1 85 ? 9.088 -4.232 -0.875 1.00 95.88 85 THR A N 1
ATOM 683 C CA . THR A 1 85 ? 9.977 -3.586 -1.840 1.00 95.88 85 THR A CA 1
ATOM 684 C C . THR A 1 85 ? 9.837 -4.208 -3.224 1.00 95.88 85 THR A C 1
ATOM 686 O O . THR A 1 85 ? 9.905 -5.434 -3.399 1.00 95.88 85 THR A O 1
ATOM 689 N N . GLY A 1 86 ? 9.669 -3.347 -4.226 1.00 94.69 86 GLY A N 1
ATOM 690 C CA . GLY A 1 86 ? 9.657 -3.727 -5.631 1.00 94.69 86 GLY A CA 1
ATOM 691 C C . GLY A 1 86 ? 11.073 -3.920 -6.170 1.00 94.69 86 GLY A C 1
ATOM 692 O O . GLY A 1 86 ? 11.309 -4.800 -6.997 1.00 94.69 86 GLY A O 1
ATOM 693 N N . LEU A 1 87 ? 12.062 -3.169 -5.681 1.00 92.44 87 LEU A N 1
ATOM 694 C CA . LEU A 1 87 ? 13.383 -3.035 -6.316 1.00 92.44 87 LEU A CA 1
ATOM 695 C C . LEU A 1 87 ? 14.069 -4.357 -6.679 1.00 92.44 87 LEU A C 1
ATOM 697 O O . LEU A 1 87 ? 14.604 -4.491 -7.779 1.00 92.44 87 LEU A O 1
ATOM 701 N N . ARG A 1 88 ? 13.977 -5.378 -5.825 1.00 87.25 88 ARG A N 1
ATOM 702 C CA . ARG A 1 88 ? 14.679 -6.662 -6.019 1.00 87.25 88 ARG A CA 1
ATOM 703 C C . ARG A 1 88 ? 13.857 -7.748 -6.717 1.00 87.25 88 ARG A C 1
ATOM 705 O O . ARG A 1 88 ? 14.368 -8.838 -6.949 1.00 87.25 88 ARG A O 1
ATOM 712 N N . ARG A 1 89 ? 12.593 -7.480 -7.053 1.00 91.81 89 ARG A N 1
ATOM 713 C CA . ARG A 1 89 ? 11.680 -8.505 -7.578 1.00 91.81 89 ARG A CA 1
ATOM 714 C C . ARG A 1 89 ? 11.772 -8.664 -9.092 1.00 91.81 89 ARG A C 1
ATOM 716 O O . ARG A 1 89 ? 11.804 -7.673 -9.824 1.00 91.81 89 ARG A O 1
ATOM 723 N N . VAL A 1 90 ? 11.799 -9.916 -9.539 1.00 86.25 90 VAL A N 1
ATOM 724 C CA . VAL A 1 90 ? 11.759 -10.332 -10.946 1.00 86.25 90 VAL A CA 1
ATOM 725 C C . VAL A 1 90 ? 10.783 -11.511 -11.074 1.00 86.25 90 VAL A C 1
ATOM 727 O O . VAL A 1 90 ? 10.802 -12.380 -10.203 1.00 86.25 90 VAL A O 1
ATOM 730 N N . PRO A 1 91 ? 9.912 -11.561 -12.101 1.00 88.81 91 PRO A N 1
ATOM 731 C CA . PRO A 1 91 ? 9.782 -10.637 -13.237 1.00 88.81 91 PRO A CA 1
ATOM 732 C C . PRO A 1 91 ? 9.196 -9.264 -12.852 1.00 88.81 91 PRO A C 1
ATOM 734 O O . PRO A 1 91 ? 8.750 -9.063 -11.727 1.00 88.81 91 PRO A O 1
ATOM 737 N N . PHE A 1 92 ? 9.174 -8.307 -13.789 1.00 85.69 92 PHE A N 1
ATOM 738 C CA . PHE A 1 92 ? 8.700 -6.934 -13.533 1.00 85.69 92 PHE A CA 1
ATOM 739 C C . PHE A 1 92 ? 7.246 -6.866 -13.026 1.00 85.69 92 PHE A C 1
ATOM 741 O O . PHE A 1 92 ? 6.898 -5.990 -12.243 1.00 85.69 92 PHE A O 1
ATOM 748 N N . ALA A 1 93 ? 6.393 -7.817 -13.410 1.00 88.06 93 ALA A N 1
ATOM 749 C CA . ALA A 1 93 ? 5.028 -7.896 -12.887 1.00 88.06 93 ALA A CA 1
ATOM 750 C C . ALA A 1 93 ? 4.978 -8.098 -11.358 1.00 88.06 93 ALA A C 1
ATOM 752 O O . ALA A 1 93 ? 4.016 -7.689 -10.726 1.00 88.06 93 ALA A O 1
ATOM 753 N N . ALA A 1 94 ? 6.032 -8.659 -10.753 1.00 92.75 94 ALA A N 1
ATOM 754 C CA . ALA A 1 94 ? 6.125 -8.881 -9.313 1.00 92.75 94 ALA A CA 1
ATOM 755 C C . ALA A 1 94 ? 6.596 -7.642 -8.526 1.00 92.75 94 ALA A C 1
ATOM 757 O O . ALA A 1 94 ? 6.807 -7.739 -7.320 1.00 92.75 94 ALA A O 1
ATOM 758 N N . LYS A 1 95 ? 6.816 -6.487 -9.178 1.00 94.62 95 LYS A N 1
ATOM 759 C CA . LYS A 1 95 ? 7.174 -5.235 -8.485 1.00 94.62 95 LYS A CA 1
ATOM 760 C C . LYS A 1 95 ? 6.035 -4.752 -7.582 1.00 94.62 95 LYS A C 1
ATOM 762 O O . LYS A 1 95 ? 6.303 -4.303 -6.473 1.00 94.62 95 LYS A O 1
ATOM 767 N N . VAL A 1 96 ? 4.793 -4.891 -8.044 1.00 95.94 96 VAL A N 1
ATOM 768 C CA . VAL A 1 96 ? 3.576 -4.532 -7.305 1.00 95.94 96 VAL A CA 1
ATOM 769 C C . VAL A 1 96 ? 3.054 -5.777 -6.572 1.00 95.94 96 VAL A C 1
ATOM 771 O O . VAL A 1 96 ? 2.923 -6.820 -7.214 1.00 95.94 96 VAL A O 1
ATOM 774 N N . PRO A 1 97 ? 2.774 -5.710 -5.259 1.00 96.81 97 PRO A N 1
ATOM 775 C CA . PRO A 1 97 ? 2.212 -6.840 -4.521 1.00 96.81 97 PRO A CA 1
ATOM 776 C C . PRO A 1 97 ? 0.737 -7.082 -4.849 1.00 96.81 97 PRO A C 1
ATOM 778 O O . PRO A 1 97 ? -0.003 -6.142 -5.150 1.00 96.81 97 PRO A O 1
ATOM 781 N N . HIS A 1 98 ? 0.285 -8.327 -4.686 1.00 96.62 98 HIS A N 1
ATOM 782 C CA . HIS A 1 98 ? -1.131 -8.628 -4.496 1.00 96.62 98 HIS A CA 1
ATOM 783 C C . HIS A 1 98 ? -1.540 -8.386 -3.033 1.00 96.62 98 HIS A C 1
ATOM 785 O O . HIS A 1 98 ? -0.699 -8.393 -2.134 1.00 96.62 98 HIS A O 1
ATOM 791 N N . VAL A 1 99 ? -2.838 -8.203 -2.761 1.00 97.25 99 VAL A N 1
ATOM 792 C CA . VAL A 1 99 ? -3.340 -8.026 -1.382 1.00 97.25 99 VAL A CA 1
ATOM 793 C C . VAL A 1 99 ? -2.957 -9.208 -0.495 1.00 97.25 99 VAL A C 1
ATOM 795 O O . VAL A 1 99 ? -2.509 -8.998 0.630 1.00 97.25 99 VAL A O 1
ATOM 798 N N . ASP A 1 100 ? -3.068 -10.430 -1.014 1.00 96.38 100 ASP A N 1
ATOM 799 C CA . ASP A 1 100 ? -2.733 -11.653 -0.273 1.00 96.38 100 ASP A CA 1
ATOM 800 C C . ASP A 1 100 ? -1.263 -11.701 0.160 1.00 96.38 100 ASP A C 1
ATOM 802 O O . ASP A 1 100 ? -0.943 -12.276 1.198 1.00 96.38 100 ASP A O 1
ATOM 806 N N . ASP A 1 101 ? -0.373 -11.048 -0.592 1.00 95.81 101 ASP A N 1
ATOM 807 C CA . ASP A 1 101 ? 1.048 -11.002 -0.261 1.00 95.81 101 ASP A CA 1
ATOM 808 C C . ASP A 1 101 ? 1.339 -10.099 0.947 1.00 95.81 101 ASP A C 1
ATOM 810 O O . ASP A 1 101 ? 2.360 -10.268 1.620 1.00 95.81 101 ASP A O 1
ATOM 814 N N . ILE A 1 102 ? 0.475 -9.109 1.204 1.00 97.38 102 ILE A N 1
ATOM 815 C CA . ILE A 1 102 ? 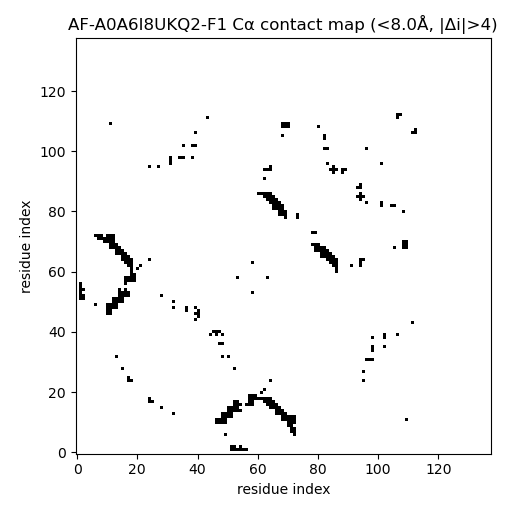0.740 -8.045 2.181 1.00 97.38 102 ILE A CA 1
ATOM 816 C C . ILE A 1 102 ? -0.294 -7.935 3.304 1.00 97.38 102 ILE A C 1
ATOM 818 O O . ILE A 1 102 ? -0.008 -7.279 4.302 1.00 97.38 102 ILE A O 1
ATOM 822 N N . ILE A 1 103 ? -1.461 -8.578 3.213 1.00 96.62 103 ILE A N 1
ATOM 823 C CA . ILE A 1 103 ? -2.515 -8.460 4.234 1.00 96.62 103 ILE A CA 1
ATOM 824 C C . ILE A 1 103 ? -2.042 -8.951 5.606 1.00 96.62 103 ILE A C 1
ATOM 826 O O . ILE A 1 103 ? -2.212 -8.253 6.602 1.00 96.62 103 ILE A O 1
ATOM 830 N N . THR A 1 104 ? -1.375 -10.105 5.671 1.00 95.75 104 THR A N 1
ATOM 831 C CA . THR A 1 104 ? -0.831 -10.649 6.923 1.00 95.75 104 THR A CA 1
ATOM 832 C C . THR A 1 104 ? 0.247 -9.752 7.540 1.00 95.75 104 THR A C 1
ATOM 834 O O . THR A 1 104 ? 0.087 -9.380 8.704 1.00 95.75 104 THR A O 1
ATOM 837 N N . PRO A 1 105 ? 1.325 -9.349 6.831 1.00 97.00 105 PRO A N 1
ATOM 838 C CA . PRO A 1 105 ? 2.325 -8.461 7.425 1.00 97.00 105 PRO A CA 1
ATOM 839 C C . PRO A 1 105 ? 1.748 -7.090 7.796 1.00 97.00 105 PRO A C 1
ATOM 841 O O . PRO A 1 105 ? 2.180 -6.517 8.792 1.00 97.00 105 PRO A O 1
ATOM 844 N N . VAL A 1 106 ? 0.739 -6.592 7.073 1.00 97.25 106 VAL A N 1
ATOM 845 C CA . VAL A 1 106 ? -0.006 -5.380 7.445 1.00 97.25 106 VAL A CA 1
ATOM 846 C C . VAL A 1 106 ? -0.761 -5.570 8.759 1.00 97.25 106 VAL A C 1
ATOM 848 O O . VAL A 1 106 ? -0.617 -4.748 9.661 1.00 97.25 106 VAL A O 1
ATOM 851 N N . CYS A 1 107 ? -1.525 -6.654 8.915 1.00 95.56 107 CYS A N 1
ATOM 852 C CA . CYS A 1 107 ? -2.219 -6.945 10.170 1.00 95.56 107 CYS A CA 1
ATOM 853 C C . CYS A 1 107 ? -1.240 -7.074 11.345 1.00 95.56 107 CYS A C 1
ATOM 855 O O . CYS A 1 107 ? -1.516 -6.556 12.425 1.00 95.56 107 CYS A O 1
ATOM 857 N N . ASN A 1 108 ? -0.081 -7.703 11.129 1.00 95.06 108 ASN A N 1
ATOM 858 C CA . ASN A 1 108 ? 0.972 -7.816 12.140 1.00 95.06 108 ASN A CA 1
ATOM 859 C C . ASN A 1 108 ? 1.544 -6.442 12.516 1.00 95.06 108 ASN A C 1
ATOM 861 O O . ASN A 1 108 ? 1.670 -6.135 13.698 1.00 95.06 108 ASN A O 1
ATOM 865 N N . ALA A 1 109 ? 1.859 -5.606 11.521 1.00 95.56 109 ALA A N 1
ATOM 866 C CA . ALA A 1 109 ? 2.389 -4.258 11.723 1.00 95.56 109 ALA A CA 1
ATOM 867 C C . ALA A 1 109 ? 1.430 -3.361 12.513 1.00 95.56 109 ALA A C 1
ATOM 869 O O . ALA A 1 109 ? 1.845 -2.555 13.342 1.00 95.56 109 ALA A O 1
ATOM 870 N N . LEU A 1 110 ? 0.131 -3.530 12.273 1.00 94.56 110 LEU A N 1
ATOM 871 C CA . LEU A 1 110 ? -0.928 -2.810 12.969 1.00 94.56 110 LEU A CA 1
ATOM 872 C C . LEU A 1 110 ? -1.337 -3.460 14.300 1.00 94.56 110 LEU A C 1
ATOM 874 O O . LEU A 1 110 ? -2.261 -2.965 14.941 1.00 94.56 110 LEU A O 1
ATOM 878 N N . GLN A 1 111 ? -0.688 -4.559 14.705 1.00 92.19 111 GLN A N 1
ATOM 879 C CA . GLN A 1 111 ? -1.027 -5.336 15.905 1.00 92.19 111 GLN A CA 1
ATOM 880 C C . GLN A 1 111 ? -2.513 -5.741 15.944 1.00 92.19 111 GLN A C 1
ATOM 882 O O . GLN A 1 111 ? -3.154 -5.766 16.991 1.00 92.19 111 GLN A O 1
ATOM 887 N N . LEU A 1 112 ? -3.080 -6.044 14.773 1.00 86.25 112 LEU A N 1
ATOM 888 C CA . LEU A 1 112 ? -4.478 -6.447 14.609 1.00 86.25 112 LEU A CA 1
ATOM 889 C C . LEU A 1 112 ? -4.677 -7.961 14.737 1.00 86.25 112 LEU A C 1
ATOM 891 O O . LEU A 1 112 ? -5.815 -8.431 14.777 1.00 86.25 112 LEU A O 1
ATOM 895 N N . VAL A 1 113 ? -3.591 -8.734 14.810 1.00 73.56 113 VAL A N 1
ATOM 896 C CA . VAL A 1 113 ? -3.666 -10.165 15.108 1.00 73.56 113 VAL A CA 1
ATOM 897 C C . VAL A 1 113 ? -4.235 -10.323 16.510 1.00 73.56 113 VAL A C 1
ATOM 899 O O . VAL A 1 113 ? -3.657 -9.853 17.484 1.00 73.56 113 VAL A O 1
ATOM 902 N N . ARG A 1 114 ? -5.407 -10.952 16.596 1.00 57.12 114 ARG A N 1
ATOM 903 C CA . ARG A 1 114 ? -6.067 -11.242 17.866 1.00 57.12 114 ARG A CA 1
ATOM 904 C C . ARG A 1 114 ? -5.170 -12.143 18.720 1.00 57.12 114 ARG A C 1
ATOM 906 O O . ARG A 1 114 ? -4.704 -13.167 18.232 1.00 57.12 114 ARG A O 1
ATOM 913 N N . ASP A 1 115 ? -5.051 -11.825 20.006 1.00 49.06 115 ASP A N 1
ATOM 914 C CA . ASP A 1 115 ? -4.554 -12.733 21.058 1.00 49.06 115 ASP A CA 1
ATOM 915 C C . ASP A 1 115 ? -5.400 -14.028 21.192 1.00 49.06 115 ASP A C 1
ATOM 917 O O . ASP A 1 115 ? -5.036 -14.964 21.902 1.00 49.06 115 ASP A O 1
ATOM 921 N N . ASP A 1 116 ? -6.528 -14.124 20.480 1.00 46.53 116 ASP A N 1
ATOM 922 C CA . ASP A 1 116 ? -7.484 -15.235 20.539 1.00 46.53 116 ASP A CA 1
ATOM 923 C C . ASP A 1 116 ? -7.042 -16.531 19.814 1.00 46.53 116 ASP A C 1
ATOM 925 O O . ASP A 1 116 ? -7.878 -17.400 19.582 1.00 46.53 116 ASP A O 1
ATOM 929 N N . ASP A 1 117 ? -5.758 -16.713 19.475 1.00 45.66 117 ASP A N 1
ATOM 930 C CA . ASP A 1 117 ? -5.215 -18.014 19.011 1.00 45.66 117 ASP A CA 1
ATOM 931 C C . ASP A 1 117 ? -4.366 -18.732 20.085 1.00 45.66 117 ASP A C 1
ATOM 933 O O . ASP A 1 117 ? -3.782 -19.793 19.866 1.00 45.66 117 ASP A O 1
ATOM 937 N N . HIS A 1 118 ? -4.311 -18.197 21.309 1.00 45.38 118 HIS A N 1
ATOM 938 C CA . HIS A 1 118 ? -3.675 -18.852 22.460 1.00 45.38 118 HIS A CA 1
ATOM 939 C C . HIS A 1 118 ? -4.681 -19.459 23.442 1.00 45.38 118 HIS A C 1
ATOM 941 O O . HIS A 1 118 ? -4.489 -19.413 24.652 1.00 45.38 118 HIS A O 1
ATOM 947 N N . THR A 1 119 ? -5.754 -20.089 22.958 1.00 46.56 119 THR A N 1
ATOM 948 C CA . THR A 1 119 ? -6.646 -20.875 23.834 1.00 46.56 119 THR A CA 1
ATOM 949 C C . THR A 1 119 ? -7.184 -22.166 23.210 1.00 46.56 119 THR A C 1
ATOM 951 O O . THR A 1 119 ? -8.344 -22.492 23.402 1.00 46.56 119 THR A O 1
ATOM 954 N N . ASP A 1 120 ? -6.352 -22.989 22.557 1.00 46.97 120 ASP A N 1
ATOM 955 C CA . ASP A 1 120 ? -6.749 -24.406 22.357 1.00 46.97 120 ASP A CA 1
ATOM 956 C C . ASP A 1 120 ? -5.629 -25.454 22.528 1.00 46.97 120 ASP A C 1
ATOM 958 O O . ASP A 1 120 ? -5.895 -26.622 22.804 1.00 46.97 120 ASP A O 1
ATOM 962 N N . GLY A 1 121 ? -4.350 -25.059 22.520 1.00 46.44 121 GLY A N 1
ATOM 963 C CA . GLY A 1 121 ? -3.239 -26.009 22.711 1.00 46.44 121 GLY A CA 1
ATOM 964 C C . GLY A 1 121 ? -2.946 -26.395 24.170 1.00 46.44 121 GLY A C 1
ATOM 965 O O . GLY A 1 121 ? -2.595 -27.542 24.469 1.00 46.44 121 GLY A O 1
ATOM 966 N N . GLU A 1 122 ? -3.087 -25.463 25.119 1.00 48.44 122 GLU A N 1
ATOM 967 C CA . GLU A 1 122 ? -2.633 -25.694 26.501 1.00 48.44 122 GLU A CA 1
ATOM 968 C C . GLU A 1 122 ? -3.687 -26.392 27.383 1.00 48.44 122 GLU A C 1
ATOM 970 O O . GLU A 1 122 ? -3.350 -27.174 28.282 1.00 48.44 122 GLU A O 1
ATOM 975 N N . SER A 1 123 ? -4.974 -26.210 27.067 1.00 49.88 123 SER A N 1
ATOM 976 C CA . SER A 1 123 ? -6.087 -26.874 27.762 1.00 49.88 123 SER A CA 1
ATOM 977 C C . SER A 1 123 ? -6.106 -28.390 27.534 1.00 49.88 123 SER A C 1
ATOM 979 O O . SER A 1 123 ? -6.402 -29.149 28.461 1.00 49.88 123 SER A O 1
ATOM 981 N N . HIS A 1 124 ? -5.727 -28.868 26.344 1.00 52.34 124 HIS A N 1
ATOM 982 C CA . HIS A 1 124 ? -5.645 -30.305 26.059 1.00 52.34 124 HIS A CA 1
ATOM 983 C C . HIS A 1 124 ? -4.490 -30.992 26.805 1.00 52.34 124 HIS A C 1
ATOM 985 O O . HIS A 1 124 ? -4.663 -32.085 27.355 1.00 52.34 124 HIS A O 1
ATOM 991 N N . ARG A 1 125 ? -3.328 -30.334 26.923 1.00 55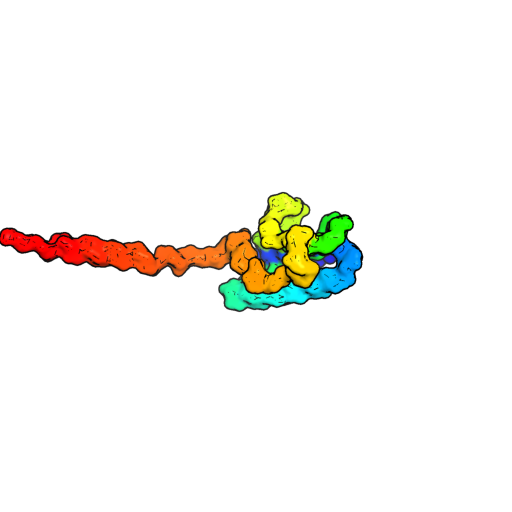.25 125 ARG A N 1
ATOM 992 C CA . ARG A 1 125 ? -2.165 -30.907 27.621 1.00 55.25 125 ARG A CA 1
ATOM 993 C C . ARG A 1 125 ? -2.400 -31.034 29.129 1.00 55.25 125 ARG A C 1
ATOM 995 O O . ARG A 1 125 ? -2.052 -32.057 29.720 1.00 55.25 125 ARG A O 1
ATOM 1002 N N . ARG A 1 126 ? -3.056 -30.044 29.749 1.00 55.47 126 ARG A N 1
ATOM 1003 C CA . ARG A 1 126 ? -3.409 -30.080 31.183 1.00 55.47 126 ARG A CA 1
ATOM 1004 C C . ARG A 1 126 ? -4.500 -31.114 31.494 1.00 55.47 126 ARG A C 1
ATOM 1006 O O . ARG A 1 126 ? -4.422 -31.783 32.525 1.00 55.47 126 ARG A O 1
ATOM 1013 N N . LYS A 1 127 ? -5.465 -31.326 30.589 1.00 52.84 127 LYS A N 1
ATOM 1014 C CA . LYS A 1 127 ? -6.517 -32.351 30.753 1.00 52.84 127 LYS A CA 1
ATOM 1015 C C . LYS A 1 127 ? -5.962 -33.783 30.738 1.00 52.84 127 LYS A C 1
ATOM 1017 O O . LYS A 1 127 ? -6.401 -34.606 31.537 1.00 52.84 127 LYS A O 1
ATOM 1022 N N . MET A 1 128 ? -4.935 -34.067 29.932 1.00 55.84 128 MET A N 1
ATOM 1023 C CA . MET A 1 128 ? -4.275 -35.385 29.918 1.00 55.84 128 MET A CA 1
ATOM 1024 C C . MET A 1 128 ? -3.347 -35.626 31.120 1.00 55.84 128 MET A C 1
ATOM 1026 O O . MET A 1 128 ? -3.157 -36.771 31.535 1.00 55.84 128 MET A O 1
ATOM 1030 N N . ALA A 1 129 ? -2.776 -34.567 31.705 1.00 57.16 129 ALA A N 1
ATOM 1031 C CA . ALA A 1 129 ? -1.900 -34.683 32.873 1.00 57.16 129 ALA A CA 1
ATOM 1032 C C . ALA A 1 129 ? -2.670 -35.040 34.159 1.00 57.16 129 ALA A C 1
ATOM 1034 O O . ALA A 1 129 ? -2.171 -35.804 34.986 1.00 57.16 129 ALA A O 1
ATOM 1035 N N . ASN A 1 130 ? -3.911 -34.563 34.300 1.00 55.16 130 ASN A N 1
ATOM 1036 C CA . ASN A 1 130 ? -4.729 -34.818 35.490 1.00 55.16 130 ASN A CA 1
ATOM 1037 C C . ASN A 1 130 ? -5.413 -36.195 35.492 1.00 55.16 130 ASN A C 1
ATOM 1039 O O . ASN A 1 130 ? -5.723 -36.712 36.563 1.00 55.16 130 ASN A O 1
ATOM 1043 N N . LEU A 1 131 ? -5.589 -36.836 34.331 1.00 56.06 131 LEU A N 1
ATOM 1044 C CA . LEU A 1 131 ? -6.189 -38.175 34.256 1.00 56.06 131 LEU A CA 1
ATOM 1045 C C . LEU A 1 131 ? -5.214 -39.298 34.658 1.00 56.06 131 LEU A C 1
ATOM 1047 O O . LEU A 1 131 ? -5.635 -40.386 35.038 1.00 56.06 131 LEU A O 1
ATOM 1051 N N . ARG A 1 132 ? -3.899 -39.040 34.613 1.00 55.62 132 ARG A N 1
ATOM 1052 C CA . ARG A 1 132 ? -2.869 -40.014 35.017 1.00 55.62 132 ARG A CA 1
ATOM 1053 C C . ARG A 1 132 ? -2.633 -40.079 36.528 1.00 55.62 132 ARG A C 1
ATOM 1055 O O . ARG A 1 132 ? -1.974 -41.005 36.985 1.00 55.62 132 ARG A O 1
ATOM 1062 N N . ARG A 1 133 ? -3.157 -39.125 37.308 1.00 53.00 133 ARG A N 1
ATOM 1063 C CA . ARG A 1 133 ? -2.917 -39.034 38.762 1.00 53.00 133 ARG A CA 1
ATOM 1064 C C . ARG A 1 133 ? -4.027 -39.633 39.628 1.00 53.00 133 ARG A C 1
ATOM 1066 O O . ARG A 1 133 ? -3.817 -39.819 40.819 1.00 53.00 133 ARG A O 1
ATOM 1073 N N . SER A 1 134 ? -5.184 -39.951 39.050 1.00 53.66 134 SER A N 1
ATOM 1074 C CA . SER A 1 134 ? -6.353 -40.484 39.767 1.00 53.66 134 SER A CA 1
ATOM 1075 C C . SER A 1 134 ? -6.477 -42.013 39.723 1.00 53.66 134 SER A C 1
ATOM 1077 O O . SER A 1 134 ? -7.452 -42.563 40.230 1.00 53.66 134 SER A O 1
ATOM 1079 N N . ARG A 1 135 ? -5.496 -42.723 39.149 1.00 52.91 135 ARG A N 1
ATOM 1080 C CA . ARG A 1 135 ? -5.491 -44.190 39.030 1.00 52.91 135 ARG A CA 1
ATOM 1081 C C . ARG A 1 135 ? -4.268 -44.818 39.707 1.00 52.91 135 ARG A C 1
ATOM 1083 O O . ARG A 1 135 ? -3.478 -45.501 39.070 1.00 52.91 135 ARG A O 1
ATOM 1090 N N . SER A 1 136 ? -4.157 -44.615 41.014 1.00 51.94 136 SER A N 1
ATOM 1091 C CA . SER A 1 136 ? -3.363 -45.492 41.881 1.00 51.94 136 SER A CA 1
ATOM 1092 C C . SER A 1 136 ? -4.218 -45.861 43.093 1.00 51.94 136 SER A C 1
ATOM 1094 O O . SER A 1 136 ? -4.381 -45.025 43.984 1.00 51.94 136 SER A O 1
ATOM 1096 N N . PRO A 1 137 ? -4.836 -47.056 43.121 1.00 54.78 137 PRO A N 1
ATOM 1097 C CA . PRO A 1 137 ? -5.410 -47.584 44.343 1.00 54.78 137 PRO A CA 1
ATOM 1098 C C . PRO A 1 137 ? -4.291 -48.072 45.274 1.00 54.78 137 PRO A C 1
ATOM 1100 O O . PRO A 1 137 ? -3.182 -48.366 44.829 1.00 54.78 137 PRO A O 1
ATOM 1103 N N . ARG A 1 138 ? -4.629 -48.063 46.564 1.00 44.47 138 ARG A N 1
ATOM 1104 C CA . ARG A 1 138 ? -3.839 -48.520 47.712 1.00 44.47 138 ARG A CA 1
ATOM 1105 C C . ARG A 1 138 ? -3.311 -49.942 47.568 1.00 44.47 138 ARG A C 1
ATOM 1107 O O . ARG A 1 138 ? -4.030 -50.760 46.955 1.00 44.47 138 ARG A O 1
#

Radius of gyration: 21.53 Å; Cα contacts (8 Å, |Δi|>4): 194; chains: 1; bounding box: 30×66×63 Å

Organism: Drosophila pseudoobscura pseudoobscura (NCBI:txid46245)

Nearest PDB structures (foldseek):
  3g9b-assembly1_A  TM=5.685E-01  e=3.225E-02  Saccharomyces cerevisiae
  8pko-assembly1_B  TM=5.091E-01  e=1.515E-01  Thermochaetoides thermophila
  4gwr-assembly1_A  TM=5.297E-01  e=1.960E-01  Homo sapiens
  4gwr-assembly2_B  TM=5.251E-01  e=8.091E-01  Homo sapiens
  8dq6-assembly1_C  TM=4.203E-01  e=3.340E+00  Arabidopsis thaliana

Foldseek 3Di:
DKDPPDDDQQAKEKEKAAAPPDPCLVVLQVVLQVVLQVVCCVLPVVHRYHYTYCNVHHDHDPLWIWIWMASGDDPDPVRTHTQDTLRPDPDSVVSRDDSVSRNVVRCVRNVVPDPVVPPDPPVVVVVVVVVVPPPDDD

Solvent-accessible surface area (backbone atoms only — not comparable to full-atom values): 8255 Å² total; per-residue (Å²): 130,56,81,78,72,84,74,61,70,85,27,30,31,40,38,39,36,37,22,77,90,45,78,62,52,62,57,50,51,52,51,47,49,54,53,41,35,53,54,46,29,73,77,39,74,87,55,56,66,40,84,43,56,25,73,92,50,55,47,88,50,83,60,34,34,35,35,30,37,25,60,32,73,60,93,50,76,84,68,36,49,79,75,44,71,4,67,88,42,77,58,75,80,54,21,60,78,57,56,84,77,43,50,64,62,47,34,56,73,56,65,64,65,67,80,83,78,77,77,65,73,65,64,56,57,54,56,60,59,57,63,68,70,77,74,72,82,134

Mean predicted aligned error: 9.86 Å